Protein AF-A0A3N5A724-F1 (afdb_monomer_lite)

Structure (mmCIF, N/CA/C/O backbone):
data_AF-A0A3N5A724-F1
#
_entry.id   AF-A0A3N5A724-F1
#
loop_
_atom_site.group_PDB
_atom_site.id
_atom_site.type_symbol
_atom_site.label_atom_id
_atom_site.label_alt_id
_atom_site.label_comp_id
_atom_site.label_asym_id
_atom_site.label_entity_id
_atom_site.label_seq_id
_atom_site.pdbx_PDB_ins_code
_atom_site.Cartn_x
_atom_site.Cartn_y
_atom_site.Cartn_z
_atom_site.occupancy
_atom_site.B_iso_or_equiv
_atom_site.auth_seq_id
_atom_site.auth_comp_id
_atom_site.auth_asym_id
_atom_site.auth_atom_id
_atom_site.pdbx_PDB_model_num
ATOM 1 N N . MET A 1 1 ? 2.117 30.529 -36.367 1.00 41.88 1 MET A N 1
ATOM 2 C CA . MET A 1 1 ? 2.994 29.667 -35.551 1.00 41.88 1 MET A CA 1
ATOM 3 C C . MET A 1 1 ? 2.102 29.068 -34.486 1.00 41.88 1 MET A C 1
ATOM 5 O O . MET A 1 1 ? 1.553 29.827 -33.704 1.00 41.88 1 MET A O 1
ATOM 9 N N . SER A 1 2 ? 1.813 27.774 -34.574 1.00 41.53 2 SER A N 1
ATOM 10 C CA . SER A 1 2 ? 0.759 27.145 -33.776 1.00 41.53 2 SER A CA 1
ATOM 11 C C . SER A 1 2 ? 1.310 26.699 -32.427 1.00 41.53 2 SER A C 1
ATOM 13 O O . SER A 1 2 ? 2.272 25.933 -32.381 1.00 41.53 2 SER A O 1
ATOM 15 N N . GLU A 1 3 ? 0.694 27.184 -31.350 1.00 49.47 3 GLU A N 1
ATOM 16 C CA . GLU A 1 3 ? 0.888 26.710 -29.982 1.00 49.47 3 GLU A CA 1
ATOM 17 C C . GLU A 1 3 ? 0.671 25.194 -29.922 1.00 49.47 3 GLU A C 1
ATOM 19 O O . GLU A 1 3 ? -0.429 24.680 -30.131 1.00 49.47 3 GLU A O 1
ATOM 24 N N . GLN A 1 4 ? 1.749 24.458 -29.655 1.00 44.59 4 GLN A N 1
ATOM 25 C CA . GLN A 1 4 ? 1.679 23.045 -29.320 1.00 44.59 4 GLN A CA 1
ATOM 26 C C . GLN A 1 4 ? 1.205 22.951 -27.869 1.00 44.59 4 GLN A C 1
ATOM 28 O O . GLN A 1 4 ? 1.999 23.005 -26.931 1.00 44.59 4 GLN A O 1
ATOM 33 N N . SER A 1 5 ? -0.111 22.834 -27.680 1.00 47.59 5 SER A N 1
ATOM 34 C CA . SER A 1 5 ? -0.675 22.347 -26.423 1.00 47.59 5 SER A CA 1
ATOM 35 C C . SER A 1 5 ? -0.024 20.997 -26.130 1.00 47.59 5 SER A C 1
ATOM 37 O O . SER A 1 5 ? -0.299 20.005 -26.807 1.00 47.59 5 SER A O 1
ATOM 39 N N . ALA A 1 6 ? 0.872 20.966 -25.144 1.00 51.00 6 ALA A N 1
ATOM 40 C CA . ALA A 1 6 ? 1.434 19.743 -24.600 1.00 51.00 6 ALA A CA 1
ATOM 41 C C . ALA A 1 6 ? 0.289 18.941 -23.966 1.00 51.00 6 ALA A C 1
ATOM 43 O O . ALA A 1 6 ? -0.045 19.110 -22.794 1.00 51.00 6 ALA A O 1
ATOM 44 N N . GLY A 1 7 ? -0.371 18.112 -24.775 1.00 51.34 7 GLY A N 1
ATOM 45 C CA . GLY A 1 7 ? -1.383 17.180 -24.310 1.00 51.34 7 GLY A CA 1
ATOM 46 C C . GLY A 1 7 ? -0.736 16.233 -23.310 1.00 51.34 7 GLY A C 1
ATOM 47 O O . GLY A 1 7 ? 0.060 15.376 -23.697 1.00 51.34 7 GLY A O 1
ATOM 48 N N . LYS A 1 8 ? -1.043 16.410 -22.018 1.00 55.88 8 LYS A N 1
ATOM 49 C CA . LYS A 1 8 ? -0.735 15.425 -20.976 1.00 55.88 8 LYS A CA 1
ATOM 50 C C . LYS A 1 8 ? -1.224 14.069 -21.480 1.00 55.88 8 LYS A C 1
ATOM 52 O O . LYS A 1 8 ? -2.412 13.914 -21.761 1.00 55.88 8 LYS A O 1
ATOM 57 N N . ARG A 1 9 ? -0.312 13.106 -21.630 1.00 58.12 9 ARG A N 1
ATOM 58 C CA . ARG A 1 9 ? -0.698 11.715 -21.881 1.00 58.12 9 ARG A CA 1
ATOM 59 C C . ARG A 1 9 ? -1.650 11.294 -20.749 1.00 58.12 9 ARG A C 1
ATOM 61 O O . ARG A 1 9 ? -1.414 11.685 -19.606 1.00 58.12 9 ARG A O 1
ATOM 68 N N . PRO A 1 10 ? -2.755 10.590 -21.044 1.00 60.19 10 PRO A N 1
ATOM 69 C CA . PRO A 1 10 ? -3.668 10.149 -20.002 1.00 60.19 10 PRO A CA 1
ATOM 70 C C . PRO A 1 10 ? -2.934 9.153 -19.099 1.00 60.19 10 PRO A C 1
ATOM 72 O O . PRO A 1 10 ? -2.555 8.070 -19.551 1.00 60.19 10 PRO A O 1
ATOM 75 N N . GLN A 1 11 ? -2.722 9.537 -17.840 1.00 74.56 11 GLN A N 1
ATOM 76 C CA . GLN A 1 11 ? -2.144 8.660 -16.828 1.00 74.56 11 GLN A CA 1
ATOM 77 C C . GLN A 1 11 ? -3.048 7.445 -16.632 1.00 74.56 11 GLN A C 1
ATOM 79 O O . GLN A 1 11 ? -4.263 7.570 -16.476 1.00 74.56 11 GLN A O 1
ATOM 84 N N . LYS A 1 12 ? -2.458 6.251 -16.650 1.00 84.38 12 LYS A N 1
ATOM 85 C CA . LYS A 1 12 ? -3.177 5.006 -16.388 1.00 84.38 12 LYS A CA 1
ATOM 86 C C . LYS A 1 12 ? -3.311 4.829 -14.885 1.00 84.38 12 LYS A C 1
ATOM 88 O O . LYS A 1 12 ? -2.377 4.397 -14.215 1.00 84.38 12 LYS A O 1
ATOM 93 N N . GLU A 1 13 ? -4.476 5.147 -14.348 1.00 86.25 13 GLU A N 1
ATOM 94 C CA . GLU A 1 13 ? -4.761 4.892 -12.940 1.00 86.25 13 GLU A CA 1
ATOM 95 C C . GLU A 1 13 ? -4.990 3.395 -12.697 1.00 86.25 13 GLU A C 1
ATOM 97 O O . GLU A 1 13 ? -5.732 2.724 -13.416 1.00 86.25 13 GLU A O 1
ATOM 102 N N . GLN A 1 14 ? -4.329 2.865 -11.674 1.00 87.50 14 GLN A N 1
ATOM 103 C CA . GLN A 1 14 ? -4.489 1.506 -11.179 1.00 87.50 14 GLN A CA 1
ATOM 104 C C . GLN A 1 14 ? -4.872 1.583 -9.706 1.00 87.50 14 GLN A C 1
ATOM 106 O O . GLN A 1 14 ? -4.186 2.205 -8.892 1.00 87.50 14 GLN A O 1
ATOM 111 N N . LYS A 1 15 ? -5.998 0.963 -9.361 1.00 90.19 15 LYS A N 1
ATOM 112 C CA . LYS A 1 15 ? -6.552 1.012 -8.011 1.00 90.19 15 LYS A CA 1
ATOM 113 C C . LYS A 1 15 ? -6.196 -0.263 -7.261 1.00 90.19 15 LYS A C 1
ATOM 115 O O . LYS A 1 15 ? -6.550 -1.353 -7.697 1.00 90.19 15 LYS A O 1
ATOM 120 N N . ALA A 1 16 ? -5.548 -0.114 -6.113 1.00 90.94 16 ALA A N 1
ATOM 121 C CA . ALA A 1 16 ? -5.295 -1.200 -5.179 1.00 90.94 16 ALA A CA 1
ATOM 122 C C . ALA A 1 16 ? -6.187 -1.008 -3.948 1.00 90.94 16 ALA A C 1
ATOM 124 O O . ALA A 1 16 ? -6.242 0.081 -3.373 1.00 90.94 16 ALA A O 1
ATOM 125 N N . VAL A 1 17 ? -6.917 -2.052 -3.560 1.00 92.81 17 VAL A N 1
ATOM 126 C CA . VAL A 1 17 ? -7.861 -1.995 -2.437 1.00 92.81 17 VAL A CA 1
ATOM 127 C C . VAL A 1 17 ? -7.356 -2.892 -1.316 1.00 92.81 17 VAL A C 1
ATOM 129 O O . VAL A 1 17 ? -7.153 -4.086 -1.523 1.00 92.81 17 VAL A O 1
ATOM 132 N N . LEU A 1 18 ? -7.164 -2.305 -0.138 1.00 91.94 18 LEU A N 1
ATOM 133 C CA . LEU A 1 18 ? -6.805 -2.998 1.091 1.00 91.94 18 LEU A CA 1
ATOM 134 C C . LEU A 1 18 ? -8.048 -3.073 1.980 1.00 91.94 18 LEU A C 1
ATOM 136 O O . LEU A 1 18 ? -8.493 -2.054 2.502 1.00 91.94 18 LEU A O 1
ATOM 140 N N . VAL A 1 19 ? -8.618 -4.268 2.132 1.00 91.88 19 VAL A N 1
ATOM 141 C CA . VAL A 1 19 ? -9.781 -4.499 3.001 1.00 91.88 19 VAL A CA 1
ATOM 142 C C . VAL A 1 19 ? -9.302 -5.099 4.314 1.00 91.88 19 VAL A C 1
ATOM 144 O O . VAL A 1 19 ? -8.628 -6.129 4.312 1.00 91.88 19 VAL A O 1
ATOM 147 N N . LEU A 1 20 ? -9.645 -4.455 5.425 1.00 89.69 20 LEU A N 1
ATOM 148 C CA . LEU A 1 20 ? -9.251 -4.862 6.769 1.00 89.69 20 LEU A CA 1
ATOM 149 C C . LEU A 1 20 ? -10.494 -4.940 7.662 1.00 89.69 20 LEU A C 1
ATOM 151 O O . LEU A 1 20 ? -11.367 -4.078 7.555 1.00 89.69 20 LEU A O 1
ATOM 155 N N . PRO A 1 21 ? -10.598 -5.932 8.561 1.00 90.94 21 PRO A N 1
ATOM 156 C CA . PRO A 1 21 ? -11.591 -5.870 9.627 1.00 90.94 21 PRO A CA 1
ATOM 157 C C . PRO A 1 21 ? -11.304 -4.676 10.548 1.00 90.94 21 PRO A C 1
ATOM 159 O O . PRO A 1 21 ? -10.157 -4.235 10.657 1.00 90.94 21 PRO A O 1
ATOM 162 N N . ASN A 1 22 ? -12.325 -4.160 11.234 1.00 90.06 22 ASN A N 1
ATOM 163 C CA . ASN A 1 22 ? -12.114 -3.170 12.287 1.00 90.06 22 ASN A CA 1
ATOM 164 C C . ASN A 1 22 ? -11.334 -3.813 13.446 1.00 90.06 22 ASN A C 1
ATOM 166 O O . ASN A 1 22 ? -11.878 -4.582 14.237 1.00 90.06 22 ASN A O 1
ATOM 170 N N . LEU A 1 23 ? -10.036 -3.522 13.500 1.00 88.44 23 LEU A N 1
ATOM 171 C CA . LEU A 1 23 ? -9.102 -4.038 14.501 1.00 88.44 23 LEU A CA 1
ATOM 172 C C . LEU A 1 23 ? -8.851 -3.041 15.644 1.00 88.44 23 LEU A C 1
ATOM 174 O O . LEU A 1 23 ? -8.016 -3.312 16.501 1.00 88.44 23 LEU A O 1
ATOM 178 N N . GLY A 1 24 ? -9.535 -1.889 15.656 1.00 90.69 24 GLY A N 1
ATOM 179 C CA . GLY A 1 24 ? -9.263 -0.823 16.625 1.00 90.69 24 GLY A CA 1
ATOM 180 C C . GLY A 1 24 ? -7.903 -0.145 16.424 1.00 90.69 24 GLY A C 1
ATOM 181 O O . GLY A 1 24 ? -7.324 0.350 17.386 1.00 90.69 24 GLY A O 1
ATOM 182 N N . LEU A 1 25 ? -7.383 -0.152 15.191 1.00 90.06 25 LEU A N 1
ATOM 183 C CA . LEU A 1 25 ? -6.127 0.514 14.843 1.00 90.06 25 LEU A CA 1
ATOM 184 C C . LEU A 1 25 ? -6.286 2.033 14.891 1.00 90.06 25 LEU A C 1
ATOM 186 O O . LEU A 1 25 ? -7.303 2.578 14.457 1.00 90.06 25 LEU A O 1
ATOM 190 N N . SER A 1 26 ? -5.244 2.710 15.359 1.00 93.44 26 SER A N 1
ATOM 191 C CA . SER A 1 26 ? -5.132 4.162 15.259 1.00 93.44 26 SER A CA 1
ATOM 192 C C . SER A 1 26 ? -4.932 4.622 13.810 1.00 93.44 26 SER A C 1
ATOM 194 O O . SER A 1 26 ? -4.494 3.861 12.943 1.00 93.44 26 SER A O 1
ATOM 196 N N . GLU A 1 27 ? -5.203 5.902 13.543 1.00 90.50 27 GLU A N 1
ATOM 197 C CA . GLU A 1 27 ? -4.988 6.507 12.221 1.00 90.50 27 GLU A CA 1
ATOM 198 C C . GLU A 1 27 ? -3.534 6.349 11.746 1.00 90.50 27 GLU A C 1
ATOM 200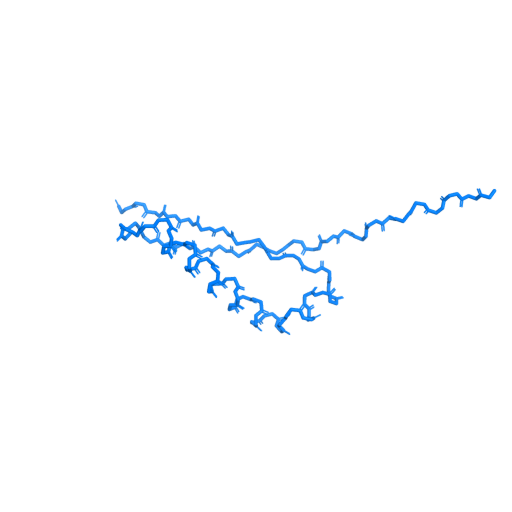 O O . GLU A 1 27 ? -3.302 5.943 10.609 1.00 90.50 27 GLU A O 1
ATOM 205 N N . SER A 1 28 ? -2.554 6.554 12.633 1.00 94.19 28 SER A N 1
ATOM 206 C CA . SER A 1 28 ? -1.125 6.395 12.327 1.00 94.19 28 SER A CA 1
ATOM 207 C C . SER A 1 28 ? -0.749 4.958 11.941 1.00 94.19 28 SER A C 1
ATOM 209 O O . SER A 1 28 ? 0.106 4.729 11.078 1.00 94.19 28 SER A O 1
ATOM 211 N N . GLU A 1 29 ? -1.380 3.962 12.569 1.00 93.06 29 GLU A N 1
ATOM 212 C CA . GLU A 1 29 ? -1.179 2.551 12.219 1.00 93.06 29 GLU A CA 1
ATOM 213 C C . GLU A 1 29 ? -1.800 2.225 10.859 1.00 93.06 29 GLU A C 1
ATOM 215 O O . GLU A 1 29 ? -1.190 1.514 10.056 1.00 93.06 29 GLU A O 1
ATOM 220 N N . ILE A 1 30 ? -2.974 2.789 10.564 1.00 91.38 30 ILE A N 1
ATOM 221 C CA . ILE A 1 30 ? -3.630 2.657 9.259 1.00 91.38 30 ILE A CA 1
ATOM 222 C C . ILE A 1 30 ? -2.782 3.304 8.157 1.00 91.38 30 ILE A C 1
ATOM 224 O O . ILE A 1 30 ? -2.603 2.698 7.099 1.00 91.38 30 ILE A O 1
ATOM 228 N N . GLU A 1 31 ? -2.212 4.488 8.391 1.00 91.62 31 GLU A N 1
ATOM 229 C CA . GLU A 1 31 ? -1.289 5.130 7.447 1.00 91.62 31 GLU A CA 1
ATOM 230 C C . GLU A 1 31 ? -0.038 4.282 7.214 1.00 91.62 31 GLU A C 1
ATOM 232 O O . GLU A 1 31 ? 0.323 4.014 6.067 1.00 91.62 31 GLU A O 1
ATOM 237 N N . THR A 1 32 ? 0.562 3.755 8.284 1.00 94.06 32 THR A N 1
ATOM 238 C CA . THR A 1 32 ? 1.713 2.848 8.177 1.00 94.06 32 THR A CA 1
ATOM 239 C C . THR A 1 32 ? 1.381 1.608 7.337 1.00 94.06 32 THR A C 1
ATOM 241 O O . THR A 1 32 ? 2.187 1.176 6.508 1.00 94.06 32 THR A O 1
ATOM 244 N N . LEU A 1 33 ? 0.193 1.019 7.519 1.00 92.50 33 LEU A N 1
ATOM 245 C CA . LEU A 1 33 ? -0.262 -0.120 6.716 1.00 92.50 33 LEU A CA 1
ATOM 246 C C . LEU A 1 33 ? -0.491 0.267 5.257 1.00 92.50 33 LEU A C 1
ATOM 248 O O . LEU A 1 33 ? -0.088 -0.474 4.357 1.00 92.50 33 LEU A O 1
ATOM 252 N N . LYS A 1 34 ? -1.106 1.427 5.018 1.00 91.69 34 LYS A N 1
ATOM 253 C CA . LYS A 1 34 ? -1.353 1.966 3.681 1.00 91.69 34 LYS A CA 1
ATOM 254 C C . LYS A 1 34 ? -0.046 2.168 2.917 1.00 91.69 34 LYS A C 1
ATOM 256 O O . LYS A 1 34 ? 0.033 1.758 1.759 1.00 91.69 34 LYS A O 1
ATOM 261 N N . ASP A 1 35 ? 0.979 2.730 3.553 1.00 93.19 35 ASP A N 1
ATOM 262 C CA . ASP A 1 35 ? 2.288 2.957 2.934 1.00 93.19 35 ASP A CA 1
ATOM 263 C C . ASP A 1 35 ? 3.029 1.652 2.646 1.00 93.19 35 ASP A C 1
ATOM 265 O O . ASP A 1 35 ? 3.538 1.460 1.539 1.00 93.19 35 ASP A O 1
ATOM 269 N N . LYS A 1 36 ? 3.027 0.704 3.591 1.00 94.12 36 LYS A N 1
ATOM 270 C CA . LYS A 1 36 ? 3.598 -0.632 3.356 1.00 94.12 36 LYS A CA 1
ATOM 271 C C . LYS A 1 36 ? 2.901 -1.342 2.201 1.00 94.12 36 LYS A C 1
ATOM 273 O O . LYS A 1 36 ? 3.563 -1.862 1.307 1.00 94.12 36 LYS A O 1
ATOM 278 N N . PHE A 1 37 ? 1.571 -1.335 2.188 1.00 94.56 37 PHE A N 1
ATOM 279 C CA . PHE A 1 37 ? 0.794 -1.946 1.116 1.00 94.56 37 PHE A CA 1
ATOM 280 C C . PHE A 1 37 ? 1.070 -1.277 -0.234 1.00 94.56 37 PHE A C 1
ATOM 282 O O . PHE A 1 37 ? 1.312 -1.970 -1.220 1.00 94.56 37 PHE A O 1
ATOM 289 N N . ARG A 1 38 ? 1.111 0.060 -0.279 1.00 93.00 38 ARG A N 1
ATOM 290 C CA . ARG A 1 38 ? 1.476 0.818 -1.481 1.00 93.00 38 ARG A CA 1
ATOM 291 C C . 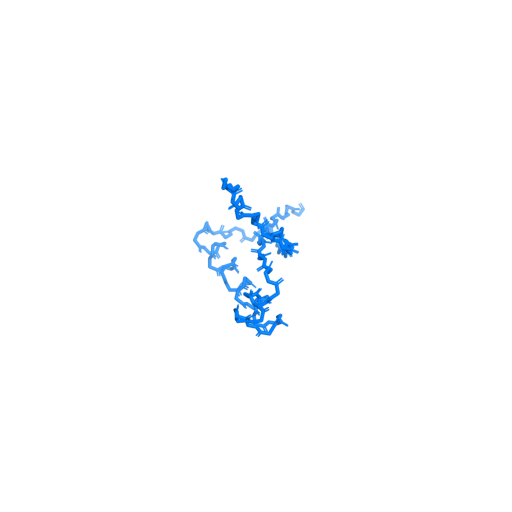ARG A 1 38 ? 2.842 0.394 -2.017 1.00 93.00 38 ARG A C 1
ATOM 293 O O . ARG A 1 38 ? 2.955 0.136 -3.213 1.00 93.00 38 ARG A O 1
ATOM 300 N N . ASN A 1 39 ? 3.855 0.316 -1.157 1.00 94.44 39 ASN A N 1
ATOM 301 C CA . ASN A 1 39 ? 5.207 -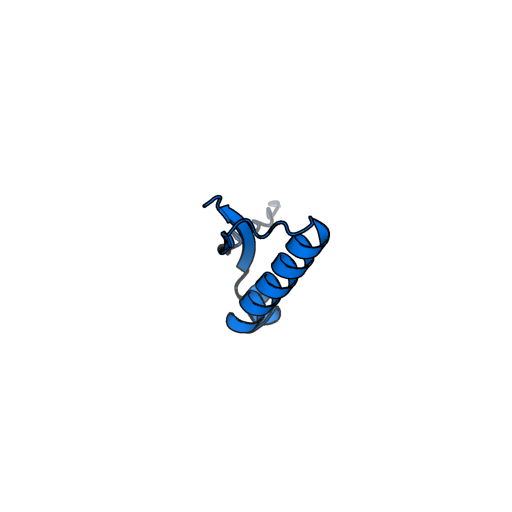0.072 -1.558 1.00 94.44 39 ASN A CA 1
ATOM 302 C C . ASN A 1 39 ? 5.234 -1.501 -2.108 1.00 94.44 39 ASN A C 1
ATOM 304 O O . ASN A 1 39 ? 5.742 -1.708 -3.205 1.00 94.44 39 ASN A O 1
ATOM 308 N N . ASN A 1 40 ? 4.574 -2.445 -1.434 1.00 94.50 40 ASN A N 1
ATOM 309 C CA . ASN A 1 40 ? 4.468 -3.825 -1.911 1.00 94.50 40 ASN A CA 1
ATOM 310 C C . ASN A 1 40 ? 3.795 -3.913 -3.291 1.00 94.50 40 ASN A C 1
ATOM 312 O O . ASN A 1 40 ? 4.225 -4.691 -4.144 1.00 94.50 40 ASN A O 1
ATOM 316 N N . VAL A 1 41 ? 2.751 -3.112 -3.536 1.00 93.00 41 VAL A N 1
ATOM 317 C CA . VAL A 1 41 ? 2.090 -3.035 -4.850 1.00 93.00 41 VAL A CA 1
ATOM 318 C C . VAL A 1 41 ? 3.047 -2.476 -5.905 1.00 93.00 41 VAL A C 1
ATOM 320 O O . VAL A 1 41 ? 3.156 -3.046 -6.988 1.00 93.00 41 VAL A O 1
ATOM 323 N N . ILE A 1 42 ? 3.765 -1.392 -5.593 1.00 92.94 42 ILE A N 1
ATOM 324 C CA . ILE A 1 42 ? 4.749 -0.787 -6.501 1.00 92.94 42 ILE A CA 1
ATOM 325 C C . ILE A 1 42 ? 5.834 -1.804 -6.871 1.00 92.94 42 ILE A C 1
ATOM 327 O O . ILE A 1 42 ? 6.122 -1.984 -8.053 1.00 92.94 42 ILE A O 1
ATOM 331 N N . GLU A 1 43 ? 6.407 -2.492 -5.886 1.00 94.50 43 GLU A N 1
ATOM 332 C CA . GLU A 1 43 ? 7.433 -3.513 -6.105 1.00 94.50 43 GLU A CA 1
ATOM 333 C C . GLU A 1 43 ? 6.902 -4.683 -6.939 1.00 94.50 43 GLU A C 1
ATOM 335 O O . GLU A 1 43 ? 7.533 -5.069 -7.923 1.00 94.50 43 GLU A O 1
ATOM 340 N N . SER A 1 44 ? 5.696 -5.174 -6.636 1.00 91.31 44 SER A N 1
ATOM 341 C CA . SER A 1 44 ? 5.046 -6.257 -7.394 1.00 91.31 44 SER A CA 1
ATOM 342 C C . SER A 1 44 ? 4.793 -5.893 -8.862 1.00 91.31 44 SER A C 1
ATOM 344 O O . SER A 1 44 ? 4.735 -6.769 -9.722 1.00 91.31 44 SER A O 1
ATOM 346 N N . MET A 1 45 ? 4.663 -4.600 -9.175 1.00 89.56 45 MET A N 1
ATOM 347 C CA . MET A 1 45 ? 4.490 -4.095 -10.541 1.00 89.56 45 MET A CA 1
ATOM 348 C C . MET A 1 45 ? 5.811 -3.812 -11.276 1.00 89.56 45 MET A C 1
ATOM 350 O O . MET A 1 45 ? 5.791 -3.297 -12.400 1.00 89.56 45 MET A O 1
ATOM 354 N N . GLY A 1 46 ? 6.949 -4.177 -10.679 1.00 91.25 46 GLY A N 1
ATOM 355 C CA . GLY A 1 46 ? 8.287 -3.977 -11.240 1.00 91.25 46 GLY A CA 1
ATOM 356 C C . GLY A 1 46 ? 8.990 -2.715 -10.736 1.00 91.25 46 GLY A C 1
ATOM 357 O O . GLY A 1 46 ? 9.959 -2.272 -11.349 1.00 91.25 46 GLY A O 1
ATOM 358 N N . GLY A 1 47 ? 8.504 -2.123 -9.645 1.00 93.44 47 GLY A N 1
ATOM 359 C CA . GLY A 1 47 ? 9.113 -0.966 -9.001 1.00 93.44 47 GLY A CA 1
ATOM 360 C C . GLY A 1 47 ? 8.678 0.387 -9.580 1.00 93.44 47 GLY A C 1
ATOM 361 O O . GLY A 1 47 ? 7.927 0.471 -10.559 1.00 93.44 47 GLY A O 1
ATOM 362 N N . PRO A 1 48 ? 9.151 1.491 -8.976 1.00 90.44 48 PRO A N 1
ATOM 363 C CA . PRO A 1 48 ? 8.731 2.844 -9.341 1.00 90.44 48 PRO A CA 1
ATOM 364 C C . PRO A 1 48 ? 9.102 3.223 -10.783 1.00 90.44 48 PRO A C 1
ATOM 366 O O . PRO A 1 48 ? 8.364 3.968 -11.429 1.00 90.44 48 PRO A O 1
ATOM 369 N N . ASP A 1 49 ? 10.201 2.692 -11.322 1.00 91.06 49 ASP A N 1
ATOM 370 C CA . ASP A 1 49 ? 10.652 2.994 -12.687 1.00 91.06 49 ASP A CA 1
ATOM 371 C C . ASP A 1 49 ? 9.780 2.313 -13.755 1.00 91.06 49 ASP A C 1
ATOM 373 O O . ASP A 1 49 ? 9.470 2.904 -14.798 1.00 91.06 49 ASP A O 1
ATOM 377 N N . ALA A 1 50 ? 9.282 1.104 -13.473 1.00 89.31 50 ALA A N 1
ATOM 378 C CA . ALA A 1 50 ? 8.311 0.423 -14.328 1.00 89.31 50 ALA A CA 1
ATOM 379 C C . ALA A 1 50 ? 6.969 1.171 -14.376 1.00 89.31 50 ALA A C 1
ATOM 381 O O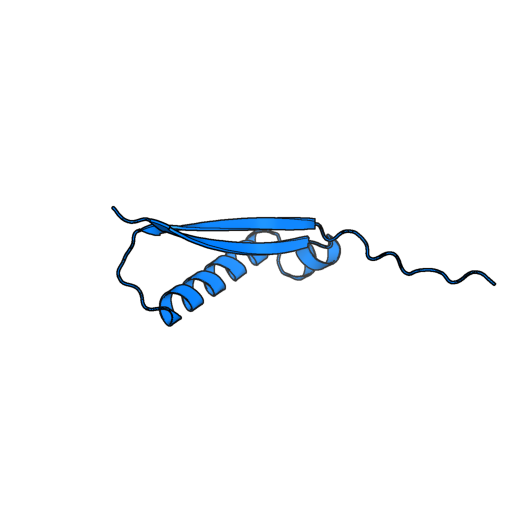 . ALA A 1 50 ? 6.328 1.230 -15.426 1.00 89.31 50 ALA A O 1
ATOM 382 N N . LEU A 1 51 ? 6.553 1.784 -13.265 1.00 88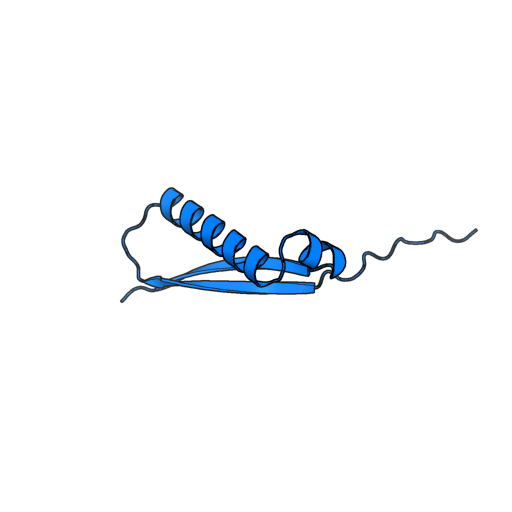.81 51 LEU A N 1
ATOM 383 C CA . LEU A 1 51 ? 5.338 2.600 -13.221 1.00 88.81 51 LEU A CA 1
ATOM 384 C C . LEU A 1 51 ? 5.501 3.911 -13.993 1.00 88.81 51 LEU A C 1
ATOM 386 O O . LEU A 1 51 ? 4.636 4.249 -14.799 1.00 88.81 51 LEU A O 1
ATOM 390 N N . LYS A 1 52 ? 6.630 4.611 -13.815 1.00 87.19 52 LYS A N 1
ATOM 391 C CA . LYS A 1 52 ? 6.938 5.847 -14.555 1.00 87.19 52 LYS A CA 1
ATOM 392 C C . LYS A 1 52 ? 6.986 5.617 -16.063 1.00 87.19 52 LYS A C 1
ATOM 394 O O . LYS A 1 52 ? 6.392 6.381 -16.816 1.00 87.19 52 LYS A O 1
ATOM 399 N N . SER A 1 53 ? 7.654 4.553 -16.512 1.00 87.44 53 SER A N 1
ATOM 400 C CA . SER A 1 53 ? 7.758 4.230 -17.946 1.00 87.44 53 SER A CA 1
ATOM 401 C C . SER A 1 53 ? 6.410 3.890 -18.590 1.00 87.44 53 SER A C 1
ATOM 403 O O . SER A 1 53 ? 6.207 4.161 -19.773 1.00 87.44 53 SER A O 1
ATOM 405 N N . LYS A 1 54 ? 5.473 3.333 -17.814 1.00 85.31 54 LYS A N 1
ATOM 406 C CA . LYS A 1 54 ? 4.113 2.990 -18.260 1.00 85.31 54 LYS A CA 1
ATOM 407 C C . LYS A 1 54 ? 3.086 4.101 -18.011 1.00 85.31 54 LYS A C 1
ATOM 409 O O . LYS A 1 54 ? 1.920 3.905 -18.355 1.00 85.31 54 LYS A O 1
ATOM 414 N N . ASP A 1 55 ? 3.520 5.226 -17.439 1.00 87.25 55 ASP A N 1
ATOM 415 C CA . ASP A 1 55 ? 2.684 6.351 -17.008 1.00 87.25 55 ASP A CA 1
ATOM 416 C C . ASP A 1 55 ? 1.513 5.897 -16.114 1.00 87.25 55 ASP A C 1
ATOM 418 O O . ASP A 1 55 ? 0.351 6.233 -16.343 1.00 87.25 55 ASP A O 1
ATOM 422 N N . VAL A 1 56 ? 1.822 5.040 -15.130 1.00 86.94 56 VAL A N 1
ATOM 423 C CA . VAL A 1 56 ? 0.849 4.431 -14.212 1.00 86.94 56 VAL A CA 1
ATOM 424 C C . VAL A 1 56 ? 0.861 5.130 -12.856 1.00 86.94 56 VAL A C 1
ATOM 426 O O . VAL A 1 56 ? 1.918 5.322 -12.254 1.00 86.94 56 VAL A O 1
ATOM 429 N N . VAL A 1 57 ? -0.328 5.422 -12.330 1.00 87.75 57 VAL A N 1
ATOM 430 C CA . VAL A 1 57 ? -0.534 5.946 -10.972 1.00 87.75 57 VAL A CA 1
ATOM 431 C C . VAL A 1 57 ? -1.223 4.892 -10.120 1.00 87.75 57 VAL A C 1
ATOM 433 O O . VAL A 1 57 ? -2.233 4.330 -10.534 1.00 87.75 57 VAL A O 1
ATOM 436 N N . ILE A 1 58 ? -0.701 4.644 -8.918 1.00 88.69 58 ILE A N 1
ATOM 437 C CA . ILE A 1 58 ? -1.300 3.712 -7.958 1.00 88.69 58 ILE A CA 1
ATOM 438 C C . ILE A 1 58 ? -2.141 4.488 -6.951 1.00 88.69 58 ILE A C 1
ATOM 440 O O . ILE A 1 58 ? -1.612 5.300 -6.189 1.00 88.69 58 ILE A O 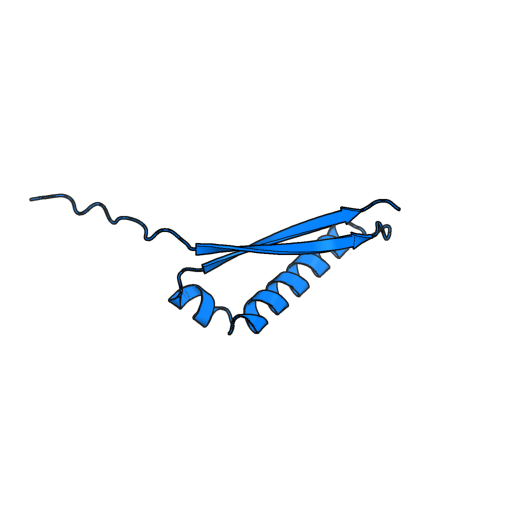1
ATOM 444 N N . VAL A 1 59 ? -3.437 4.193 -6.910 1.00 90.12 59 VAL A N 1
ATOM 445 C CA . VAL A 1 59 ? -4.368 4.714 -5.905 1.00 90.12 59 VAL A CA 1
ATOM 446 C C . VAL A 1 59 ? -4.663 3.607 -4.902 1.00 90.12 59 VAL A C 1
ATOM 448 O O . VAL A 1 59 ? -5.280 2.601 -5.250 1.00 90.12 59 VAL A O 1
ATOM 451 N N . VAL A 1 60 ? -4.230 3.791 -3.654 1.00 90.31 60 VAL A N 1
ATOM 452 C CA . VAL A 1 60 ? -4.516 2.852 -2.562 1.00 90.31 60 VAL A CA 1
ATOM 453 C C . VAL A 1 60 ? -5.751 3.307 -1.799 1.00 90.31 60 VAL A C 1
ATOM 455 O O . VAL A 1 60 ? -5.767 4.402 -1.235 1.00 90.31 60 VAL A O 1
ATOM 458 N N . VAL A 1 61 ? -6.762 2.443 -1.748 1.00 90.31 61 VAL A N 1
ATOM 459 C CA . VAL A 1 61 ? -7.968 2.641 -0.940 1.00 90.31 61 VAL A CA 1
ATOM 460 C C . VAL A 1 61 ? -7.979 1.626 0.187 1.00 90.31 61 VAL A C 1
ATOM 462 O O . VAL A 1 61 ? -7.920 0.426 -0.066 1.00 90.31 61 VAL A O 1
ATOM 465 N N . VAL A 1 62 ? -8.072 2.115 1.419 1.00 89.69 62 VAL A N 1
ATOM 466 C CA . VAL A 1 62 ? -8.238 1.273 2.604 1.00 89.69 62 VAL A CA 1
ATOM 467 C C . VAL A 1 62 ? -9.720 1.245 2.958 1.00 89.69 62 VAL A C 1
ATOM 469 O O . VAL A 1 62 ? -10.343 2.297 3.081 1.00 89.69 62 VAL A O 1
ATOM 472 N N . VAL A 1 63 ? -10.286 0.049 3.085 1.00 91.75 63 VAL A N 1
ATOM 473 C CA . VAL A 1 63 ? -11.677 -0.178 3.482 1.00 91.75 63 VAL A CA 1
ATOM 474 C C . VAL A 1 63 ? -11.665 -0.928 4.803 1.00 91.75 63 VAL A C 1
ATOM 476 O O . VAL A 1 63 ? -11.130 -2.033 4.880 1.00 91.75 63 VAL A O 1
ATOM 479 N N . ILE A 1 64 ? -12.255 -0.325 5.830 1.00 90.44 64 ILE A N 1
ATOM 480 C CA . ILE A 1 64 ? -12.423 -0.948 7.141 1.00 90.44 64 ILE A CA 1
ATOM 481 C C . ILE A 1 64 ? -13.847 -1.492 7.209 1.00 90.44 64 ILE A C 1
ATOM 483 O O . ILE A 1 64 ? -14.798 -0.735 7.029 1.00 90.44 64 ILE A O 1
ATOM 487 N N . VAL A 1 65 ? -13.989 -2.799 7.424 1.00 92.25 65 VAL A N 1
ATOM 488 C CA . VAL A 1 65 ? -15.295 -3.457 7.559 1.00 92.25 65 VAL A CA 1
ATOM 489 C C . VAL A 1 65 ? -15.593 -3.755 9.024 1.00 92.25 65 VAL A C 1
ATOM 491 O O . VAL A 1 65 ? -14.761 -4.323 9.737 1.00 92.25 65 VAL A O 1
ATOM 494 N N . GLU A 1 66 ? -16.782 -3.365 9.475 1.00 83.88 66 GLU A N 1
ATOM 495 C CA . GLU A 1 66 ? -17.316 -3.804 10.764 1.00 83.88 66 GLU A CA 1
ATOM 496 C C . GLU A 1 66 ? -17.819 -5.248 10.639 1.00 83.88 66 GLU A C 1
ATOM 498 O O . GLU A 1 66 ? -18.246 -5.673 9.562 1.00 83.88 66 GLU A O 1
ATOM 503 N N . LYS A 1 67 ? -17.669 -6.022 11.716 1.00 64.50 67 LYS A N 1
ATOM 504 C CA . LYS A 1 67 ? -18.081 -7.428 11.763 1.00 64.50 67 LYS A CA 1
ATOM 505 C C . LYS A 1 67 ? -19.584 -7.566 11.953 1.00 64.50 67 LYS A C 1
ATOM 507 O O . LYS A 1 67 ? -20.138 -6.766 12.735 1.00 64.50 67 LYS A O 1
#

Foldseek 3Di:
DDDDPPPDDPQAEDEDEAEEEPPVDDPVVVVVVQVVVVQVVQVVCVHPVSNVVNSYDYHYHYHYDYD

Sequence (67 aa):
MSEQSAGKRPQKEQKAVLVLPNLGLSESEIETLKDKFRNNVIESMGGPDALKSKDVVIVVVVVIVEK

Radius of gyration: 16.85 Å; chains: 1; bounding box: 29×37×52 Å

Secondary structure (DSSP, 8-state):
-----------EEEEEEEEEE-----HHHHHHHHHHHHHHHHHHTTHHHHHHHTTEEEEEEEEEEP-

pLDDT: mean 83.99, std 15.03, range [41.53, 94.56]